Protein AF-A0A6F8PSJ9-F1 (afdb_monomer_lite)

Radius of gyration: 17.03 Å; chains: 1; bounding box: 36×40×34 Å

Sequence (66 aa):
MLSIAELTKRVQEQAKPRTHEERVRLLKKSRILNEDGTVNKFFTTIQPIEGHRRSVQTRLTGCTEN

pLDDT: mean 74.5, std 18.1, range [38.03, 92.81]

Foldseek 3Di:
DDDPVRVVVVCVVPPDDDDPVRVLVVCCVVQQAPPVRHGRPVVPDDDPPVPDPDPDPDPPDDPDDD

Structure (mmCIF, N/CA/C/O backbone):
data_AF-A0A6F8PSJ9-F1
#
_entry.id   AF-A0A6F8PSJ9-F1
#
loop_
_atom_site.group_PDB
_atom_site.id
_atom_site.type_symbol
_atom_site.label_atom_id
_atom_site.label_alt_id
_atom_site.label_comp_id
_atom_site.label_asym_id
_atom_site.label_entity_id
_atom_site.label_seq_id
_atom_site.pdbx_PDB_ins_code
_atom_site.Cartn_x
_atom_site.Cartn_y
_atom_site.Cartn_z
_atom_site.occupancy
_atom_site.B_iso_or_equiv
_atom_site.auth_seq_id
_atom_site.auth_comp_id
_atom_site.auth_asym_id
_atom_site.auth_atom_id
_atom_site.pdbx_PDB_model_num
ATOM 1 N N . MET A 1 1 ? -0.646 22.433 17.368 1.00 64.19 1 MET A N 1
ATOM 2 C CA . MET A 1 1 ? -0.046 21.349 16.557 1.00 64.19 1 MET A CA 1
ATOM 3 C C . MET A 1 1 ? -0.520 20.026 17.132 1.00 64.19 1 MET A C 1
ATOM 5 O O . MET A 1 1 ? -0.551 19.922 18.348 1.00 64.19 1 MET A O 1
ATOM 9 N N . LEU A 1 2 ? -0.933 19.070 16.296 1.00 75.06 2 LEU A N 1
ATOM 10 C CA . LEU A 1 2 ? -1.277 17.718 16.761 1.00 75.06 2 LEU A CA 1
ATOM 11 C C . LEU A 1 2 ? 0.004 16.950 17.092 1.00 75.06 2 LEU A C 1
ATOM 13 O O . LEU A 1 2 ? 0.996 17.075 16.371 1.00 75.06 2 LEU A O 1
ATOM 17 N N . SER A 1 3 ? -0.021 16.152 18.154 1.00 92.81 3 SER A N 1
ATOM 18 C CA . SER A 1 3 ? 1.072 15.234 18.470 1.00 92.81 3 SER A CA 1
ATOM 19 C C . SER A 1 3 ? 1.144 14.089 17.453 1.00 92.81 3 SER A C 1
ATOM 21 O O . SER A 1 3 ? 0.160 13.743 16.792 1.00 92.81 3 SER A O 1
ATOM 23 N N . ILE A 1 4 ? 2.314 13.451 17.349 1.00 88.31 4 ILE A N 1
ATOM 24 C CA . ILE A 1 4 ? 2.515 12.272 16.487 1.00 88.31 4 ILE A CA 1
ATOM 25 C C . ILE A 1 4 ? 1.538 11.147 16.870 1.00 88.31 4 ILE A C 1
ATOM 27 O O . ILE A 1 4 ? 1.001 10.469 15.993 1.00 88.31 4 ILE A O 1
ATOM 31 N N . ALA A 1 5 ? 1.252 10.984 18.166 1.00 89.62 5 ALA A N 1
ATOM 32 C CA . ALA A 1 5 ? 0.306 9.993 18.672 1.00 89.62 5 ALA A CA 1
ATOM 33 C C . ALA A 1 5 ? -1.128 10.248 18.176 1.00 89.62 5 ALA A C 1
ATOM 35 O O . ALA A 1 5 ? -1.788 9.336 17.677 1.00 89.62 5 ALA A O 1
ATOM 36 N N . GLU A 1 6 ? -1.597 11.495 18.240 1.00 86.75 6 GLU A N 1
ATOM 37 C CA . GLU A 1 6 ? -2.936 11.868 17.769 1.00 86.75 6 GLU A CA 1
ATOM 38 C C . GLU A 1 6 ? -3.064 11.766 16.246 1.00 86.75 6 GLU A C 1
ATOM 40 O O . GLU A 1 6 ? -4.099 11.334 15.739 1.00 86.75 6 GLU A O 1
ATOM 45 N N . LEU A 1 7 ? -2.008 12.123 15.509 1.00 87.75 7 LEU A N 1
ATOM 46 C CA . LEU A 1 7 ? -1.957 11.939 14.057 1.00 87.75 7 LEU A CA 1
ATOM 47 C C . LEU A 1 7 ? -2.043 10.458 13.686 1.00 87.75 7 LEU A C 1
ATOM 49 O O . LEU A 1 7 ? -2.832 10.087 12.820 1.00 87.75 7 LEU A O 1
ATOM 53 N N . THR A 1 8 ? -1.284 9.611 14.379 1.00 86.56 8 THR A N 1
ATOM 54 C CA . THR A 1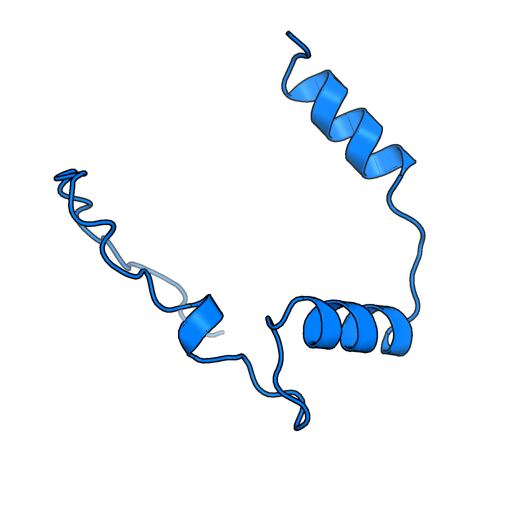 8 ? -1.272 8.161 14.146 1.00 86.56 8 THR A CA 1
ATOM 55 C C . THR A 1 8 ? -2.649 7.561 14.395 1.00 86.56 8 THR A C 1
ATOM 57 O O . THR A 1 8 ? -3.160 6.829 13.549 1.00 86.56 8 THR A O 1
ATOM 60 N N . LYS A 1 9 ? -3.293 7.939 15.506 1.00 88.38 9 LYS A N 1
ATOM 61 C CA . LYS A 1 9 ? -4.646 7.489 15.843 1.00 88.38 9 LYS A CA 1
ATOM 62 C C . LYS A 1 9 ? -5.659 7.870 14.760 1.00 88.38 9 LYS A C 1
ATOM 64 O O . LYS A 1 9 ? -6.401 7.014 14.295 1.00 88.38 9 LYS A O 1
ATOM 69 N N . ARG A 1 10 ? -5.635 9.117 14.279 1.00 86.25 10 ARG A N 1
ATOM 70 C CA . ARG A 1 10 ? -6.536 9.574 13.204 1.00 86.25 10 ARG A CA 1
ATOM 71 C C . ARG A 1 10 ? -6.304 8.839 11.887 1.00 86.25 10 ARG A C 1
ATOM 73 O O . ARG A 1 10 ? -7.263 8.512 11.197 1.00 86.25 10 ARG A O 1
ATOM 80 N N . VAL A 1 11 ? -5.047 8.577 11.533 1.00 85.06 11 VAL A N 1
ATOM 81 C CA . VAL A 1 11 ? -4.711 7.809 10.325 1.00 85.06 11 VAL A CA 1
ATOM 82 C C . VAL A 1 11 ? -5.239 6.380 10.434 1.00 85.06 11 VAL A C 1
ATOM 84 O O . VAL A 1 11 ? -5.803 5.874 9.468 1.00 85.06 11 VAL A O 1
ATOM 87 N N . GLN A 1 12 ? -5.106 5.750 11.603 1.00 83.50 12 GLN A N 1
ATOM 88 C CA . GLN A 1 12 ? -5.634 4.409 11.859 1.00 83.50 12 GLN A CA 1
ATOM 89 C C . GLN A 1 12 ? -7.166 4.374 11.820 1.00 83.50 12 GLN A C 1
ATOM 91 O O . GLN A 1 12 ? -7.733 3.510 11.161 1.00 83.50 12 GLN A O 1
ATOM 96 N N . GLU A 1 13 ? -7.843 5.336 12.445 1.00 86.38 13 GLU A N 1
ATOM 97 C CA . GLU A 1 13 ? -9.310 5.443 12.418 1.00 86.38 13 GLU A CA 1
ATOM 98 C C . GLU A 1 13 ? -9.853 5.675 10.998 1.00 86.38 13 GLU A C 1
ATOM 100 O O . GLU A 1 13 ? -10.919 5.179 10.639 1.00 86.38 13 GLU A O 1
ATOM 105 N N . GLN A 1 14 ? -9.111 6.402 10.160 1.00 81.25 14 GLN A N 1
ATOM 106 C CA . GLN A 1 14 ? -9.468 6.643 8.759 1.00 81.25 14 GLN A CA 1
ATOM 107 C C . GLN A 1 14 ? -9.008 5.529 7.809 1.00 81.25 14 GLN A C 1
ATOM 109 O O . GLN A 1 14 ? -9.360 5.544 6.620 1.00 81.25 14 GLN A O 1
ATOM 114 N N . ALA A 1 15 ? -8.226 4.561 8.296 1.00 78.25 15 ALA A N 1
ATOM 115 C CA . ALA A 1 15 ? -7.754 3.441 7.502 1.00 78.25 15 ALA A CA 1
ATOM 116 C C . ALA A 1 15 ? -8.920 2.488 7.217 1.00 78.25 15 ALA A C 1
ATOM 118 O O . ALA A 1 15 ? -9.188 1.537 7.944 1.00 78.25 15 ALA A O 1
ATOM 119 N N . LYS A 1 16 ? -9.628 2.744 6.114 1.00 80.06 16 LYS A N 1
ATOM 120 C CA . LYS A 1 16 ? -10.646 1.820 5.613 1.00 80.06 16 LYS A CA 1
ATOM 121 C C . LYS A 1 16 ? -9.993 0.480 5.247 1.00 80.06 16 LYS A C 1
ATOM 123 O O . LYS A 1 16 ? -8.975 0.504 4.540 1.00 80.06 16 LYS A O 1
ATOM 128 N N . PRO A 1 17 ? -10.571 -0.667 5.653 1.00 82.56 17 PRO A N 1
ATOM 129 C CA . PRO A 1 17 ? -10.168 -1.953 5.106 1.00 82.56 17 PRO A CA 1
ATOM 130 C C . PRO A 1 17 ? -10.448 -1.924 3.604 1.00 82.56 17 PRO A C 1
ATOM 132 O O . PRO A 1 17 ? -11.552 -1.595 3.175 1.00 82.56 17 PRO A O 1
ATOM 135 N N . ARG A 1 18 ? -9.414 -2.187 2.806 1.00 86.56 18 ARG A N 1
ATOM 136 C CA . ARG A 1 18 ? -9.489 -2.195 1.344 1.00 86.56 18 ARG A CA 1
ATOM 137 C C . ARG A 1 18 ? -9.122 -3.571 0.833 1.00 86.56 18 ARG A C 1
ATOM 139 O O . ARG A 1 18 ? -8.163 -4.178 1.316 1.00 86.56 18 ARG A O 1
ATOM 146 N N . THR A 1 19 ? -9.857 -4.024 -0.168 1.00 92.56 19 THR A N 1
ATOM 147 C CA . THR A 1 19 ? -9.527 -5.222 -0.939 1.00 92.56 19 THR A CA 1
ATOM 148 C C . THR A 1 19 ? -8.190 -5.045 -1.662 1.00 92.56 19 THR A C 1
ATOM 150 O O . THR A 1 19 ? -7.679 -3.932 -1.825 1.00 92.56 19 THR A O 1
ATOM 153 N N . HIS A 1 20 ? -7.595 -6.153 -2.106 1.00 89.88 20 HIS A N 1
ATOM 154 C CA . HIS A 1 20 ? -6.338 -6.112 -2.851 1.00 89.88 20 HIS A CA 1
ATOM 155 C C . HIS A 1 20 ? -6.431 -5.193 -4.083 1.00 89.88 20 HIS A C 1
ATOM 157 O O . HIS A 1 20 ? -5.565 -4.341 -4.281 1.00 89.88 20 HIS A O 1
ATOM 163 N N . GLU A 1 21 ? -7.513 -5.304 -4.851 1.00 92.44 21 GLU A N 1
ATOM 164 C CA . GLU A 1 21 ? -7.757 -4.524 -6.069 1.00 92.44 21 GLU A CA 1
ATOM 165 C C . GLU A 1 21 ? -7.864 -3.021 -5.796 1.00 92.44 21 GLU A C 1
ATOM 167 O O . GLU A 1 21 ? -7.272 -2.208 -6.508 1.00 92.44 21 GLU A O 1
ATOM 172 N N . GLU A 1 22 ? -8.562 -2.630 -4.728 1.00 90.62 22 GLU A N 1
ATOM 173 C CA . GLU A 1 22 ? -8.680 -1.227 -4.327 1.00 90.62 22 GLU A CA 1
ATOM 174 C C . GLU A 1 22 ? -7.330 -0.633 -3.924 1.00 90.62 22 GLU A C 1
ATOM 176 O O . GLU A 1 22 ? -7.040 0.522 -4.249 1.00 90.62 22 GLU A O 1
ATOM 181 N N . ARG A 1 23 ? -6.477 -1.416 -3.249 1.00 90.75 23 ARG A N 1
ATOM 182 C CA . ARG A 1 23 ? -5.109 -0.984 -2.932 1.00 90.75 23 ARG A CA 1
ATOM 183 C C . ARG A 1 23 ? -4.299 -0.786 -4.204 1.00 90.75 23 ARG A C 1
ATOM 185 O O . ARG A 1 23 ? -3.710 0.277 -4.366 1.00 90.75 23 ARG A O 1
ATOM 192 N N . VAL A 1 24 ? -4.308 -1.755 -5.121 1.00 91.06 24 VAL A N 1
ATOM 193 C CA . VAL A 1 24 ? -3.578 -1.650 -6.396 1.00 91.06 24 VAL A CA 1
ATOM 194 C C . VAL A 1 24 ? -4.056 -0.434 -7.191 1.00 91.06 24 VAL A C 1
ATOM 196 O O . VAL A 1 24 ? -3.236 0.357 -7.654 1.00 91.06 24 VAL A O 1
ATOM 199 N N . ARG A 1 25 ? -5.372 -0.207 -7.272 1.00 91.25 25 ARG A N 1
ATOM 200 C CA . ARG A 1 25 ? -5.950 0.972 -7.933 1.00 91.25 25 ARG A CA 1
ATOM 201 C C . ARG A 1 25 ? -5.467 2.281 -7.308 1.00 91.25 25 ARG A C 1
ATOM 203 O O . ARG A 1 25 ? -5.141 3.217 -8.035 1.00 91.25 25 ARG A O 1
ATOM 210 N N . LEU A 1 26 ? -5.420 2.368 -5.980 1.00 91.06 26 LEU A N 1
ATOM 211 C CA . LEU A 1 26 ? -4.919 3.560 -5.293 1.00 91.06 26 LEU A CA 1
ATOM 212 C C . LEU A 1 26 ? -3.434 3.794 -5.557 1.00 91.06 26 LEU A C 1
ATOM 214 O O . LEU A 1 26 ? -3.058 4.929 -5.830 1.00 91.06 26 LEU A O 1
ATOM 218 N N . LEU A 1 27 ? -2.623 2.736 -5.529 1.00 90.88 27 LEU A N 1
ATOM 219 C CA . LEU A 1 27 ? -1.186 2.819 -5.781 1.00 90.88 27 LEU A CA 1
ATOM 220 C C . LEU A 1 27 ? -0.870 3.244 -7.224 1.00 90.88 27 LEU A C 1
ATOM 222 O O . LEU A 1 27 ? 0.050 4.035 -7.446 1.00 90.88 27 LEU A O 1
ATOM 226 N N . LYS A 1 28 ? -1.663 2.780 -8.198 1.00 91.00 28 LYS A N 1
ATOM 227 C CA . LYS A 1 28 ? -1.613 3.272 -9.583 1.00 91.00 28 LYS A CA 1
ATOM 228 C C . LYS A 1 28 ? -2.011 4.746 -9.668 1.00 91.00 28 LYS A C 1
ATOM 230 O O . LYS A 1 28 ? -1.275 5.564 -10.213 1.00 91.00 28 LYS A O 1
ATOM 235 N N . LYS A 1 29 ? -3.131 5.127 -9.036 1.00 90.06 29 LYS A N 1
ATOM 236 C CA . LYS A 1 29 ? -3.611 6.521 -9.001 1.00 90.06 29 LYS A CA 1
ATOM 237 C C . LYS A 1 29 ? -2.587 7.479 -8.381 1.00 90.06 29 LYS A C 1
ATOM 239 O O . LYS A 1 29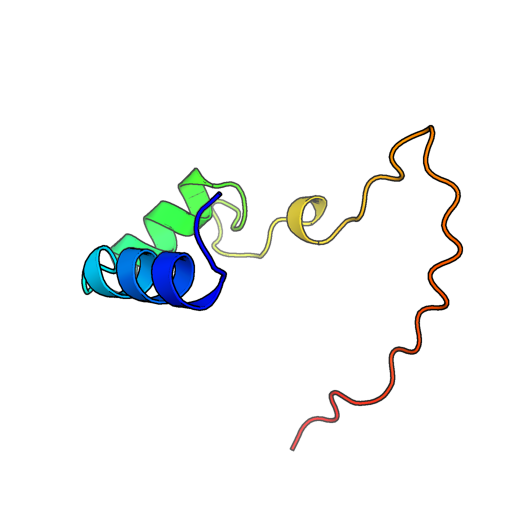 ? -2.449 8.607 -8.847 1.00 90.06 29 LYS A O 1
ATOM 244 N N . SER A 1 30 ? -1.862 7.044 -7.353 1.00 88.38 30 SER A N 1
ATOM 245 C CA . SER A 1 30 ? -0.806 7.826 -6.703 1.00 88.38 30 SER A CA 1
ATOM 246 C C . SER A 1 30 ? 0.537 7.783 -7.439 1.00 88.38 30 SER A C 1
ATOM 248 O O . SER A 1 30 ? 1.522 8.286 -6.905 1.00 88.38 30 SER A O 1
ATOM 250 N N . ARG A 1 31 ? 0.599 7.193 -8.643 1.00 88.56 31 ARG A N 1
ATOM 251 C CA . ARG A 1 31 ? 1.813 7.042 -9.463 1.00 88.56 31 ARG A CA 1
ATOM 252 C C . ARG A 1 31 ? 2.948 6.281 -8.763 1.00 88.56 31 ARG A C 1
ATOM 254 O O . ARG A 1 31 ? 4.107 6.458 -9.128 1.00 88.56 31 ARG A O 1
ATOM 261 N N . ILE A 1 32 ? 2.615 5.446 -7.775 1.00 89.00 32 ILE A N 1
ATOM 262 C CA . ILE A 1 32 ? 3.563 4.549 -7.093 1.00 89.00 32 ILE A CA 1
ATOM 263 C C . ILE A 1 32 ? 3.781 3.301 -7.943 1.00 89.00 32 ILE A C 1
ATOM 265 O O . ILE A 1 32 ? 4.914 2.855 -8.105 1.00 89.00 32 ILE A O 1
ATOM 269 N N . LEU A 1 33 ? 2.697 2.760 -8.503 1.00 91.12 33 LEU A N 1
ATOM 270 C CA . LEU A 1 33 ? 2.739 1.669 -9.471 1.00 91.12 33 LEU A CA 1
ATOM 271 C C . LEU A 1 33 ? 2.440 2.190 -10.876 1.00 91.12 33 LEU A C 1
ATOM 273 O O . LEU A 1 33 ? 1.646 3.116 -11.052 1.00 91.12 33 LEU A O 1
ATOM 277 N N . ASN A 1 34 ? 3.066 1.561 -11.860 1.00 89.25 34 ASN A N 1
ATOM 278 C CA . ASN A 1 34 ? 2.746 1.690 -13.272 1.00 89.25 34 ASN A CA 1
ATOM 279 C C . ASN A 1 34 ? 1.496 0.857 -13.618 1.00 89.25 34 ASN A C 1
ATOM 281 O O . ASN A 1 34 ? 0.996 0.061 -12.815 1.00 89.25 34 ASN A O 1
ATOM 285 N N . GLU A 1 35 ? 0.987 1.013 -14.841 1.00 88.81 35 GLU A N 1
ATOM 286 C CA . GLU A 1 35 ? -0.204 0.282 -15.292 1.00 88.81 35 GLU A CA 1
ATOM 287 C C . GLU A 1 35 ? 0.001 -1.234 -15.405 1.00 88.81 35 GLU A C 1
ATOM 289 O O . GLU A 1 35 ? -0.945 -1.997 -15.208 1.00 88.81 35 GLU A O 1
ATOM 294 N N . ASP A 1 36 ? 1.236 -1.677 -15.618 1.00 88.38 36 ASP A N 1
ATOM 295 C CA . ASP A 1 36 ? 1.638 -3.088 -15.613 1.00 88.38 36 ASP A CA 1
ATOM 296 C C . ASP A 1 36 ? 1.794 -3.677 -14.194 1.00 88.38 36 ASP A C 1
ATOM 298 O O . ASP A 1 36 ? 2.060 -4.865 -14.041 1.00 88.38 36 ASP A O 1
ATOM 302 N N . GLY A 1 37 ? 1.612 -2.865 -13.146 1.00 82.25 37 GLY A N 1
ATOM 303 C CA . GLY A 1 37 ? 1.770 -3.278 -11.751 1.00 82.25 37 GLY A CA 1
ATOM 304 C C . GLY A 1 37 ? 3.210 -3.237 -11.235 1.00 82.25 37 GLY A C 1
ATOM 305 O O . GLY A 1 37 ? 3.433 -3.551 -10.067 1.00 82.25 37 GLY A O 1
ATOM 306 N N . THR A 1 38 ? 4.179 -2.811 -12.050 1.00 89.25 38 THR A N 1
ATOM 307 C CA . THR A 1 38 ? 5.564 -2.597 -11.608 1.00 89.25 38 THR A CA 1
ATOM 308 C C . THR A 1 38 ? 5.704 -1.288 -10.830 1.00 89.25 38 THR A C 1
ATOM 310 O O . THR A 1 38 ? 4.896 -0.368 -10.972 1.00 89.25 38 THR A O 1
ATOM 313 N N . VAL A 1 39 ? 6.731 -1.177 -9.982 1.00 87.81 39 VAL A N 1
ATOM 314 C CA . VAL A 1 39 ? 7.006 0.063 -9.240 1.00 87.81 39 VAL A CA 1
ATOM 315 C C . VAL A 1 39 ? 7.477 1.149 -10.203 1.00 87.81 39 VAL A C 1
ATOM 317 O O . VAL A 1 39 ? 8.375 0.946 -11.020 1.00 87.81 39 VAL A O 1
ATOM 320 N N . ASN A 1 40 ? 6.893 2.338 -10.081 1.00 86.62 40 ASN A N 1
ATOM 321 C CA . ASN A 1 40 ? 7.326 3.495 -10.840 1.00 86.62 40 ASN A CA 1
ATOM 322 C C . ASN A 1 40 ? 8.739 3.907 -10.403 1.00 86.62 40 ASN A C 1
ATOM 324 O O . ASN A 1 40 ? 8.955 4.315 -9.261 1.00 86.62 40 ASN A O 1
ATOM 328 N N . LYS A 1 41 ? 9.694 3.880 -11.337 1.00 80.31 41 LYS A N 1
ATOM 329 C CA . LYS A 1 41 ? 11.092 4.281 -11.107 1.00 80.31 41 LYS A CA 1
ATOM 330 C C . LYS A 1 41 ? 11.238 5.668 -10.470 1.00 80.31 41 LYS A C 1
ATOM 332 O O . LYS A 1 41 ? 12.176 5.906 -9.717 1.00 80.31 41 LYS A O 1
ATOM 337 N N . PHE A 1 42 ? 10.314 6.588 -10.745 1.00 78.69 42 PHE A N 1
ATOM 338 C CA . PHE A 1 42 ? 10.355 7.945 -10.202 1.00 78.69 42 PHE A CA 1
ATOM 339 C C . PHE A 1 42 ? 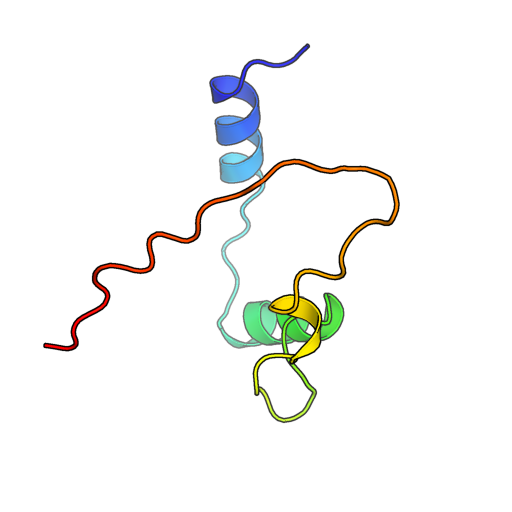9.852 8.041 -8.761 1.00 78.69 42 PHE A C 1
ATOM 341 O O . PHE A 1 42 ? 10.174 9.012 -8.088 1.00 78.69 42 PHE A O 1
ATOM 348 N N . PHE A 1 43 ? 9.101 7.050 -8.271 1.00 80.44 43 PHE A N 1
ATOM 349 C CA . PHE A 1 43 ? 8.686 7.003 -6.868 1.00 80.44 43 PHE A CA 1
ATOM 350 C C . PHE A 1 43 ? 9.877 6.73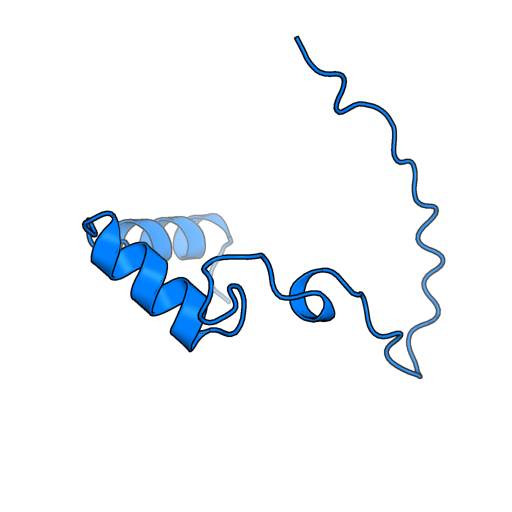3 -5.943 1.00 80.44 43 PHE A C 1
ATOM 352 O O . PHE A 1 43 ? 9.988 7.329 -4.876 1.00 80.44 43 PHE A O 1
ATOM 359 N N . THR A 1 44 ? 10.790 5.859 -6.366 1.00 76.50 44 THR A N 1
ATOM 360 C CA . THR A 1 44 ? 11.981 5.487 -5.588 1.00 76.50 44 THR A CA 1
ATOM 361 C C . THR A 1 44 ? 13.186 6.376 -5.874 1.00 76.50 44 THR A C 1
ATOM 363 O O . THR A 1 44 ? 14.190 6.296 -5.169 1.00 76.50 44 THR A O 1
ATOM 366 N N . THR A 1 45 ? 13.120 7.218 -6.906 1.00 77.44 45 THR A N 1
ATOM 367 C CA . THR A 1 45 ? 14.211 8.135 -7.234 1.00 77.44 45 THR A CA 1
ATOM 368 C C . THR A 1 45 ? 14.074 9.396 -6.394 1.00 77.44 45 THR A C 1
ATOM 370 O O . THR A 1 45 ? 13.156 10.190 -6.590 1.00 77.44 45 THR A O 1
ATOM 373 N N . ILE A 1 46 ? 15.021 9.610 -5.482 1.00 68.94 46 ILE A N 1
ATOM 374 C CA . ILE A 1 46 ? 15.186 10.903 -4.819 1.00 68.94 46 ILE A CA 1
ATOM 375 C C . ILE A 1 46 ? 15.652 11.880 -5.898 1.00 68.94 46 ILE A C 1
ATOM 377 O O . ILE A 1 46 ? 16.815 11.853 -6.298 1.00 68.94 46 ILE A O 1
ATOM 381 N N . GLN A 1 47 ? 14.751 12.725 -6.401 1.00 62.19 47 GLN A N 1
ATOM 382 C CA . GLN A 1 47 ? 15.196 13.874 -7.177 1.00 62.19 47 GLN A CA 1
ATOM 383 C C . GLN A 1 47 ? 15.921 14.812 -6.209 1.00 62.19 47 GLN A C 1
ATOM 385 O O . GLN A 1 47 ? 15.339 15.177 -5.181 1.00 62.19 47 GLN A O 1
ATOM 390 N N . PRO A 1 48 ? 17.190 15.166 -6.469 1.00 54.94 48 PRO A N 1
ATOM 391 C CA . PRO A 1 48 ? 17.876 16.142 -5.648 1.00 54.94 48 PRO A CA 1
ATOM 392 C C . PRO A 1 48 ? 17.081 17.444 -5.732 1.00 54.94 48 PRO A C 1
ATOM 394 O O . PRO A 1 48 ? 16.961 18.049 -6.792 1.00 54.94 48 PRO A O 1
ATOM 397 N N . ILE A 1 49 ? 16.494 17.851 -4.609 1.00 61.84 49 ILE A N 1
ATOM 398 C CA . ILE A 1 49 ? 15.894 19.173 -4.483 1.00 61.84 49 ILE A CA 1
ATOM 399 C C . ILE A 1 49 ? 17.078 20.140 -4.525 1.00 61.84 49 ILE A C 1
ATOM 401 O O . ILE A 1 49 ? 17.863 20.196 -3.570 1.00 61.84 49 ILE A O 1
ATOM 405 N N . GLU A 1 50 ? 17.265 20.840 -5.644 1.00 53.31 50 GLU A N 1
ATOM 406 C CA . GLU A 1 50 ? 18.279 21.888 -5.757 1.00 53.31 50 GLU A CA 1
ATOM 407 C C . GLU A 1 50 ? 18.020 22.925 -4.653 1.00 53.31 50 GLU A C 1
ATOM 409 O O . GLU A 1 50 ? 17.046 23.671 -4.693 1.00 53.31 50 GLU A O 1
ATOM 414 N N . GLY A 1 51 ? 18.846 22.899 -3.600 1.00 51.56 51 GLY A N 1
ATOM 415 C CA . GLY A 1 51 ? 18.726 23.800 -2.447 1.00 51.56 51 GLY A CA 1
ATOM 416 C C . GLY A 1 51 ? 18.820 23.162 -1.057 1.00 51.56 51 GLY A C 1
ATOM 417 O O . GLY A 1 51 ? 18.872 23.894 -0.069 1.00 51.56 51 GLY A O 1
ATOM 418 N N . HIS A 1 52 ? 18.895 21.833 -0.920 1.00 47.72 52 HIS A N 1
ATOM 419 C CA . HIS A 1 52 ? 19.133 21.205 0.390 1.00 47.72 52 HIS A CA 1
ATOM 420 C C . HIS A 1 52 ? 20.336 20.258 0.360 1.00 47.72 52 HIS A C 1
ATOM 422 O O . HIS A 1 52 ? 20.212 19.040 0.259 1.00 47.72 52 HIS A O 1
ATOM 428 N N . ARG A 1 53 ? 21.541 20.828 0.505 1.00 47.84 53 ARG A N 1
ATOM 429 C CA . ARG A 1 53 ? 22.729 20.068 0.920 1.00 47.84 53 ARG A CA 1
ATOM 430 C C . ARG A 1 53 ? 22.501 19.548 2.345 1.00 47.84 53 ARG A C 1
ATOM 432 O O . ARG A 1 53 ? 22.852 20.201 3.321 1.00 47.84 53 ARG A O 1
ATOM 439 N N . ARG A 1 54 ? 21.936 18.351 2.469 1.00 50.06 54 ARG A N 1
ATOM 440 C CA . ARG A 1 54 ? 22.212 17.466 3.603 1.00 50.06 54 ARG A CA 1
ATOM 441 C C . ARG A 1 54 ? 22.876 16.224 3.040 1.00 50.06 54 ARG A C 1
ATOM 443 O O . ARG A 1 54 ? 22.272 15.480 2.277 1.00 50.06 54 ARG A O 1
ATOM 450 N N . SER A 1 55 ? 24.141 16.040 3.392 1.00 45.25 55 SER A N 1
ATOM 451 C CA . SER A 1 55 ? 24.884 14.807 3.171 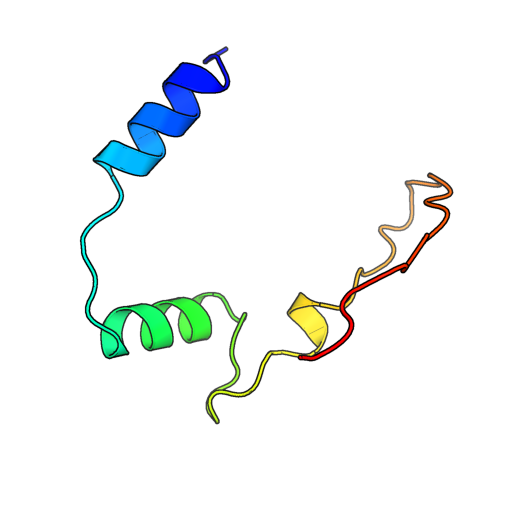1.00 45.25 55 SER A CA 1
ATOM 452 C C . SER A 1 55 ? 24.192 13.678 3.935 1.00 45.25 55 SER A C 1
ATOM 454 O O . SER A 1 55 ? 24.423 13.500 5.131 1.00 45.25 55 SER A O 1
ATOM 456 N N . VAL A 1 56 ? 23.311 12.936 3.272 1.00 50.72 56 VAL A N 1
ATOM 457 C CA . VAL A 1 56 ? 22.823 11.667 3.809 1.00 50.72 56 VAL A CA 1
ATOM 458 C C . VAL A 1 56 ? 23.804 10.599 3.347 1.00 50.72 56 VAL A C 1
ATOM 460 O O . VAL A 1 56 ? 23.764 10.145 2.209 1.00 50.72 56 VAL A O 1
ATOM 463 N N . GLN A 1 57 ? 24.726 10.247 4.241 1.00 45.19 57 GLN A N 1
ATOM 464 C CA . GLN A 1 57 ? 25.536 9.039 4.150 1.00 45.19 57 GLN A CA 1
ATOM 465 C C . GLN A 1 57 ? 24.577 7.839 4.099 1.00 45.19 57 GLN A C 1
ATOM 467 O O . GLN A 1 57 ? 24.044 7.416 5.124 1.00 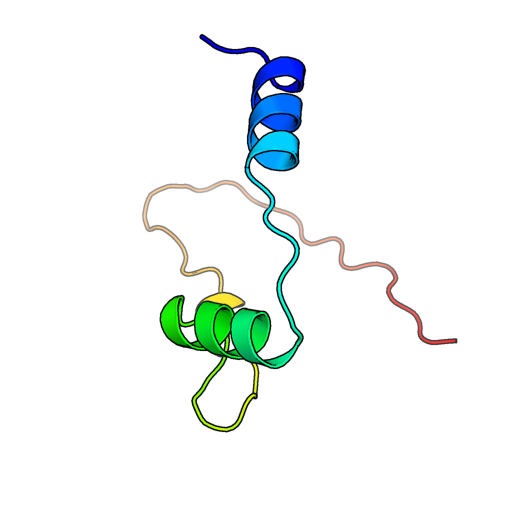45.19 57 GLN A O 1
ATOM 472 N N . THR A 1 58 ? 24.320 7.296 2.913 1.00 47.69 58 THR A N 1
ATOM 473 C CA . THR A 1 58 ? 23.581 6.045 2.739 1.00 47.69 58 THR A CA 1
ATOM 474 C C . THR A 1 58 ? 24.407 4.896 3.317 1.00 47.69 58 THR A C 1
ATOM 476 O O . THR A 1 58 ? 25.297 4.359 2.664 1.00 47.69 58 THR A O 1
ATOM 479 N N . ARG A 1 59 ? 24.113 4.484 4.555 1.00 39.12 59 ARG A N 1
ATOM 480 C CA . ARG A 1 59 ? 24.396 3.111 4.991 1.00 39.12 59 ARG A CA 1
ATOM 481 C C . ARG A 1 59 ? 23.232 2.237 4.538 1.00 39.12 59 ARG A C 1
ATOM 483 O O . ARG A 1 59 ? 22.260 2.063 5.262 1.00 39.12 59 ARG A O 1
ATOM 490 N N . LEU A 1 60 ? 23.330 1.713 3.320 1.00 50.47 60 LEU A N 1
ATOM 491 C CA . LEU A 1 60 ? 22.593 0.512 2.944 1.00 50.47 60 LEU A CA 1
ATOM 492 C C . LEU A 1 60 ? 23.330 -0.672 3.572 1.00 50.47 60 LEU A C 1
ATOM 494 O O . LEU A 1 60 ? 24.302 -1.171 3.015 1.00 50.47 60 LEU A O 1
ATOM 498 N N . THR A 1 61 ? 22.895 -1.095 4.753 1.00 51.62 61 THR A N 1
ATOM 499 C CA . THR A 1 61 ? 23.274 -2.398 5.303 1.00 51.62 61 THR A CA 1
ATOM 500 C C . THR A 1 61 ? 22.015 -3.143 5.708 1.00 51.62 61 THR A C 1
ATOM 502 O O . THR A 1 61 ? 21.373 -2.767 6.685 1.00 51.62 61 THR A O 1
ATOM 505 N N . GLY A 1 62 ? 21.712 -4.210 4.966 1.00 45.16 62 GLY A N 1
ATOM 506 C CA . GLY A 1 62 ? 21.003 -5.371 5.500 1.00 45.16 62 GLY A CA 1
ATOM 507 C C . GLY A 1 62 ? 19.514 -5.486 5.183 1.00 45.16 62 GLY A C 1
ATOM 508 O O . GLY A 1 62 ? 18.700 -5.479 6.096 1.00 45.16 62 GLY A O 1
ATOM 509 N N . CYS A 1 63 ? 19.161 -5.713 3.918 1.00 40.31 63 CYS A N 1
ATOM 510 C CA . CYS A 1 63 ? 18.060 -6.629 3.609 1.00 40.31 63 CYS A CA 1
ATOM 511 C C . CYS A 1 63 ? 18.685 -7.837 2.912 1.00 40.31 63 CYS A C 1
ATOM 513 O O . CYS A 1 63 ? 18.795 -7.867 1.691 1.00 40.31 63 CYS A O 1
ATOM 515 N N . THR A 1 64 ? 19.209 -8.772 3.701 1.00 48.22 64 THR A N 1
ATOM 516 C CA . THR A 1 64 ? 19.569 -10.105 3.216 1.00 48.22 64 THR A CA 1
ATOM 517 C C . THR A 1 64 ? 18.317 -10.964 3.208 1.00 48.22 64 THR A C 1
ATOM 519 O O . THR A 1 64 ? 17.618 -11.052 4.216 1.00 48.22 64 THR A O 1
ATOM 522 N N . GLU A 1 65 ? 18.059 -11.560 2.053 1.00 42.97 65 GLU A N 1
ATOM 523 C CA . GLU A 1 65 ? 17.089 -12.620 1.819 1.00 42.97 65 GLU A CA 1
ATOM 524 C C . GLU A 1 65 ? 17.442 -13.853 2.672 1.00 42.97 65 GLU A C 1
ATOM 526 O O . GLU A 1 65 ? 18.575 -14.338 2.607 1.00 42.97 65 GLU A O 1
ATOM 531 N N . ASN A 1 66 ? 16.495 -14.303 3.504 1.00 38.03 66 ASN A N 1
ATOM 532 C CA . ASN A 1 66 ? 16.139 -15.706 3.783 1.00 38.03 66 ASN A CA 1
ATOM 533 C C . ASN A 1 66 ? 15.018 -15.770 4.825 1.00 38.03 66 ASN A C 1
ATOM 535 O O . ASN A 1 66 ? 15.228 -15.264 5.950 1.00 38.03 66 ASN A O 1
#

Secondary structure (DSSP, 8-state):
---HHHHHHHHHHH-----HHHHHHHHHHTTSB-TTSPBPHHHH-----TT---------------

Organism: NCBI:txid2675054